Protein AF-A0A354CYP7-F1 (afdb_monomer_lite)

Structure (mmCIF, N/CA/C/O backbone):
data_AF-A0A354CYP7-F1
#
_entry.id   AF-A0A354CYP7-F1
#
loop_
_atom_site.group_PDB
_atom_site.id
_atom_site.type_symbol
_atom_site.label_atom_id
_atom_site.label_alt_id
_atom_site.label_comp_id
_atom_site.label_asym_id
_atom_site.label_entity_id
_atom_site.label_seq_id
_atom_site.pdbx_PDB_ins_code
_atom_site.Cartn_x
_atom_site.Cartn_y
_atom_site.Cartn_z
_atom_site.occupancy
_atom_site.B_iso_or_equiv
_atom_site.auth_seq_id
_atom_site.auth_comp_id
_atom_site.auth_asym_id
_atom_site.auth_atom_id
_atom_site.pdbx_PDB_model_num
ATOM 1 N N . MET A 1 1 ? 16.584 17.741 -37.835 1.00 35.69 1 MET A N 1
ATOM 2 C CA . MET A 1 1 ? 17.348 17.417 -36.612 1.00 35.69 1 MET A CA 1
ATOM 3 C C . MET A 1 1 ? 16.599 16.294 -35.905 1.00 35.69 1 MET A C 1
ATOM 5 O O . MET A 1 1 ? 15.727 16.555 -35.090 1.00 35.69 1 MET A O 1
ATOM 9 N N . ALA A 1 2 ? 16.817 15.049 -36.333 1.00 36.72 2 ALA A N 1
ATOM 10 C CA . ALA A 1 2 ? 16.227 13.891 -35.672 1.00 36.72 2 ALA A CA 1
ATOM 11 C C . ALA A 1 2 ? 17.097 13.599 -34.448 1.00 36.72 2 ALA A C 1
ATOM 13 O O . ALA A 1 2 ? 18.262 13.233 -34.598 1.00 36.72 2 ALA A O 1
ATOM 14 N N . ALA A 1 3 ? 16.580 13.870 -33.251 1.00 41.81 3 ALA A N 1
ATOM 15 C CA . ALA A 1 3 ? 17.242 13.477 -32.018 1.00 41.81 3 ALA A CA 1
ATOM 16 C C . ALA A 1 3 ? 17.305 11.945 -32.008 1.00 41.81 3 ALA A C 1
ATOM 18 O O . ALA A 1 3 ? 16.285 11.281 -31.843 1.00 41.81 3 ALA A O 1
ATOM 19 N N . GLY A 1 4 ? 18.492 11.396 -32.274 1.00 39.88 4 GLY A N 1
ATOM 20 C CA . GLY A 1 4 ? 18.747 9.966 -32.202 1.00 39.88 4 GLY A CA 1
ATOM 21 C C . GLY A 1 4 ? 18.491 9.497 -30.779 1.00 39.88 4 GLY A C 1
ATOM 22 O O . GLY A 1 4 ? 19.279 9.773 -29.875 1.00 39.88 4 GLY A O 1
ATOM 23 N N . MET A 1 5 ? 17.365 8.824 -30.572 1.00 45.56 5 MET A N 1
ATOM 24 C CA . MET A 1 5 ? 17.072 8.150 -29.320 1.00 45.56 5 MET A CA 1
ATOM 25 C C . MET A 1 5 ? 17.937 6.889 -29.309 1.00 45.56 5 MET A C 1
ATOM 27 O O . MET A 1 5 ? 17.576 5.868 -29.884 1.00 45.56 5 MET A O 1
ATOM 31 N N . GLY A 1 6 ? 19.151 7.005 -28.761 1.00 55.03 6 GLY A N 1
ATOM 32 C CA . GLY A 1 6 ? 20.046 5.863 -28.584 1.00 55.03 6 GLY A CA 1
ATOM 33 C C . GLY A 1 6 ? 19.340 4.744 -27.808 1.00 55.03 6 GLY A C 1
ATOM 34 O O . GLY A 1 6 ? 18.436 5.036 -27.019 1.00 55.03 6 GLY A O 1
ATOM 35 N N . PRO A 1 7 ? 19.719 3.471 -28.020 1.00 60.44 7 PRO A N 1
ATOM 36 C CA . PRO A 1 7 ? 19.007 2.339 -27.441 1.00 60.44 7 PRO A CA 1
ATOM 37 C C . PRO A 1 7 ? 18.921 2.510 -25.924 1.00 60.44 7 PRO A C 1
ATOM 39 O O . PRO A 1 7 ? 19.933 2.743 -25.259 1.00 60.44 7 PRO A O 1
ATOM 42 N N . LEU A 1 8 ? 17.706 2.420 -25.381 1.00 59.25 8 LEU A N 1
ATOM 43 C CA . LEU A 1 8 ? 17.437 2.453 -23.945 1.00 59.25 8 LEU A CA 1
ATOM 44 C C . LEU A 1 8 ? 18.180 1.283 -23.287 1.00 59.25 8 LEU A C 1
ATOM 46 O O . LEU A 1 8 ? 17.701 0.153 -23.240 1.00 59.25 8 LEU A O 1
ATOM 50 N N . THR A 1 9 ? 19.410 1.532 -22.839 1.00 71.88 9 THR A N 1
ATOM 51 C CA . THR A 1 9 ? 20.241 0.476 -22.256 1.00 71.88 9 THR A CA 1
ATOM 52 C C . THR A 1 9 ? 19.751 0.129 -20.852 1.00 71.88 9 THR A C 1
ATOM 54 O O . THR A 1 9 ? 19.192 0.971 -20.147 1.00 71.88 9 THR A O 1
ATOM 57 N N . LEU A 1 10 ? 20.028 -1.097 -20.399 1.00 66.38 10 LEU A N 1
ATOM 58 C CA . LEU A 1 10 ? 19.715 -1.576 -19.044 1.00 66.38 10 LEU A CA 1
ATOM 59 C C . LEU A 1 10 ? 20.141 -0.584 -17.942 1.00 66.38 10 LEU A C 1
ATOM 61 O O . LEU A 1 10 ? 19.445 -0.420 -16.945 1.00 66.38 10 LEU A O 1
ATOM 65 N N . LYS A 1 11 ? 21.254 0.133 -18.150 1.00 72.75 11 LYS A N 1
ATOM 66 C CA . LYS A 1 11 ? 21.746 1.171 -17.233 1.00 72.75 11 LYS A CA 1
ATOM 67 C C . LYS A 1 11 ? 20.771 2.345 -17.081 1.00 72.75 11 LYS A C 1
ATOM 69 O O . LYS A 1 11 ? 20.622 2.838 -15.970 1.00 72.75 11 LYS A O 1
ATOM 74 N N . HIS A 1 12 ? 20.099 2.769 -18.153 1.00 71.81 12 HIS A N 1
ATOM 75 C CA . HIS A 1 12 ? 19.110 3.852 -18.109 1.00 71.81 12 HIS A CA 1
ATOM 76 C C . HIS A 1 12 ? 17.837 3.421 -17.375 1.00 71.81 12 HIS A C 1
ATOM 78 O O . HIS A 1 12 ? 17.330 4.169 -16.544 1.00 71.81 12 HIS A O 1
ATOM 84 N N . LEU A 1 13 ? 17.363 2.192 -17.613 1.00 70.69 13 LEU A N 1
ATOM 85 C CA . LEU A 1 13 ? 16.221 1.618 -16.890 1.00 70.69 13 LEU A CA 1
ATOM 86 C C . LEU A 1 13 ? 16.500 1.503 -15.387 1.00 70.69 13 LEU A C 1
ATOM 88 O O . LEU A 1 13 ? 15.683 1.935 -14.578 1.00 70.69 13 LEU A O 1
ATOM 92 N N . LEU A 1 14 ? 17.674 0.988 -15.011 1.00 76.56 14 LEU A N 1
ATOM 93 C CA . LEU A 1 14 ? 18.093 0.910 -13.609 1.00 76.56 14 LEU A CA 1
ATOM 94 C C . LEU A 1 14 ? 18.191 2.293 -12.959 1.00 76.56 14 LEU A C 1
ATOM 96 O O . LEU A 1 14 ? 17.792 2.448 -11.808 1.00 76.56 14 LEU A O 1
ATOM 100 N N . TRP A 1 15 ? 18.665 3.303 -13.694 1.00 77.56 15 TRP A N 1
ATOM 101 C CA . TRP A 1 15 ? 18.706 4.684 -13.212 1.00 77.56 15 TRP A CA 1
ATOM 102 C C . TRP A 1 15 ? 17.310 5.259 -12.965 1.00 77.56 15 TRP A C 1
ATOM 104 O O . TRP A 1 15 ? 17.066 5.830 -11.905 1.00 77.56 15 TRP A O 1
ATOM 114 N N . ILE A 1 16 ? 16.381 5.075 -13.907 1.00 76.56 16 ILE A N 1
ATOM 115 C CA . ILE A 1 16 ? 14.997 5.554 -13.779 1.00 76.56 16 ILE A CA 1
ATOM 116 C C . ILE A 1 16 ? 14.302 4.876 -12.593 1.00 76.56 16 ILE A C 1
ATOM 118 O O . ILE A 1 16 ? 13.677 5.554 -11.778 1.00 76.56 16 ILE A O 1
ATOM 122 N N . VAL A 1 17 ? 14.449 3.554 -12.456 1.00 78.19 17 VAL A N 1
ATOM 123 C CA . VAL A 1 17 ? 13.892 2.804 -11.321 1.00 78.19 17 VAL A CA 1
ATOM 124 C C . VAL A 1 17 ? 14.534 3.260 -10.012 1.00 78.19 17 VAL A C 1
ATOM 126 O O . VAL A 1 17 ? 13.816 3.560 -9.063 1.00 78.19 17 VAL A O 1
ATOM 129 N N . GLY A 1 18 ? 15.862 3.378 -9.961 1.00 79.19 18 GLY A N 1
ATOM 130 C CA . GLY A 1 18 ? 16.590 3.815 -8.769 1.00 79.19 18 GLY A CA 1
ATOM 131 C C . GLY A 1 18 ? 16.167 5.206 -8.293 1.00 79.19 18 GLY A C 1
ATOM 132 O O . GLY A 1 18 ? 15.850 5.385 -7.118 1.00 79.19 18 GLY A O 1
ATOM 133 N N . VAL A 1 19 ? 16.074 6.177 -9.206 1.00 81.06 19 VAL A N 1
ATOM 134 C CA . VAL A 1 19 ? 15.582 7.530 -8.893 1.00 81.06 19 VAL A CA 1
ATOM 135 C C . VAL A 1 19 ? 14.123 7.493 -8.457 1.00 81.06 19 VAL A C 1
ATOM 137 O O . VAL A 1 19 ? 13.775 8.121 -7.460 1.00 81.06 19 VAL A O 1
ATOM 140 N N . GLY A 1 20 ? 13.274 6.724 -9.143 1.00 75.12 20 GLY A N 1
ATOM 141 C CA . GLY A 1 20 ? 11.869 6.568 -8.774 1.00 75.12 20 GLY A CA 1
ATOM 142 C C . GLY A 1 20 ? 11.691 6.035 -7.350 1.00 75.12 20 GLY A C 1
ATOM 143 O O . GLY A 1 20 ? 10.882 6.568 -6.592 1.00 75.12 20 GLY A O 1
ATOM 144 N N . VAL A 1 21 ? 12.488 5.037 -6.956 1.00 77.31 21 VAL A N 1
ATOM 145 C CA . VAL A 1 21 ? 12.490 4.473 -5.597 1.00 77.31 21 VAL A CA 1
ATOM 146 C C . VAL A 1 21 ? 12.942 5.511 -4.567 1.00 77.31 21 VAL A C 1
ATOM 148 O O . VAL A 1 21 ? 12.286 5.661 -3.535 1.00 77.31 21 VAL A O 1
ATOM 151 N N . LEU A 1 22 ? 14.017 6.255 -4.846 1.00 78.81 22 LEU A N 1
ATOM 152 C CA . LEU A 1 22 ? 14.548 7.280 -3.939 1.00 78.81 22 LEU A CA 1
ATOM 153 C C . LEU A 1 22 ? 13.575 8.447 -3.739 1.00 78.81 22 LEU A C 1
ATOM 155 O O . LEU A 1 22 ? 13.339 8.854 -2.605 1.00 78.81 22 LEU A O 1
ATOM 159 N N . VAL A 1 23 ? 12.956 8.943 -4.813 1.00 78.62 23 VAL A N 1
ATOM 160 C CA . VAL A 1 23 ? 11.929 9.997 -4.735 1.00 78.62 23 VAL A CA 1
ATOM 161 C C . VAL A 1 23 ? 10.729 9.515 -3.919 1.00 78.62 23 VAL A C 1
ATOM 163 O O . VAL A 1 23 ? 10.201 10.258 -3.093 1.00 78.62 23 VAL A O 1
ATOM 166 N N . ARG A 1 24 ? 10.320 8.253 -4.094 1.00 73.31 24 ARG A N 1
ATOM 167 C CA . ARG A 1 24 ? 9.219 7.657 -3.326 1.00 73.31 24 ARG A CA 1
ATOM 168 C C . ARG A 1 24 ? 9.563 7.525 -1.839 1.00 73.31 24 ARG A C 1
ATOM 170 O O . ARG A 1 24 ? 8.705 7.803 -1.010 1.00 73.31 24 ARG A O 1
ATOM 177 N N . LEU A 1 25 ? 10.794 7.126 -1.503 1.00 71.69 25 LEU A N 1
ATOM 178 C CA . LEU A 1 25 ? 11.280 7.069 -0.116 1.00 71.69 25 LEU A CA 1
ATOM 179 C C . LEU A 1 25 ? 11.307 8.459 0.526 1.00 71.69 25 LEU A C 1
ATOM 181 O O . LEU A 1 25 ? 10.821 8.623 1.641 1.00 71.69 25 LEU A O 1
ATOM 185 N N . ALA A 1 26 ? 11.814 9.463 -0.192 1.00 73.06 26 ALA A N 1
ATOM 186 C CA . ALA A 1 26 ? 11.831 10.843 0.280 1.00 73.06 26 ALA A CA 1
ATOM 187 C C . ALA A 1 26 ? 10.410 11.379 0.523 1.00 73.06 26 ALA A C 1
ATOM 189 O O . ALA A 1 26 ? 10.165 12.021 1.536 1.00 73.06 26 ALA A O 1
ATOM 190 N N . ALA A 1 27 ? 9.449 11.052 -0.346 1.00 70.06 27 ALA A N 1
ATOM 191 C CA . ALA A 1 27 ? 8.052 11.447 -0.168 1.00 70.06 27 ALA A CA 1
ATOM 192 C C . ALA A 1 27 ? 7.394 10.808 1.069 1.00 70.06 27 ALA A C 1
ATOM 194 O O . ALA A 1 27 ? 6.580 11.457 1.718 1.00 70.06 27 ALA A O 1
ATOM 195 N N . VAL A 1 28 ? 7.754 9.564 1.411 1.00 66.81 28 VAL A N 1
ATOM 196 C CA . VAL A 1 28 ? 7.306 8.914 2.657 1.00 66.81 28 VAL A CA 1
ATOM 197 C C . VAL A 1 28 ? 7.958 9.561 3.880 1.00 66.81 28 VAL A C 1
ATOM 199 O O . VAL A 1 28 ? 7.291 9.763 4.883 1.00 66.81 28 VAL A O 1
ATOM 202 N N . ALA A 1 29 ? 9.244 9.911 3.810 1.00 68.06 29 ALA A N 1
ATOM 203 C CA . ALA A 1 29 ? 9.954 10.538 4.926 1.00 68.06 29 ALA A CA 1
ATOM 204 C C . ALA A 1 29 ? 9.521 11.994 5.179 1.00 68.06 29 ALA A C 1
ATOM 206 O O . ALA A 1 29 ? 9.503 12.443 6.320 1.00 68.06 29 ALA A O 1
ATOM 207 N N . CYS A 1 30 ? 9.170 12.731 4.122 1.00 67.75 30 CYS A N 1
ATOM 208 C CA . CYS A 1 30 ? 8.660 14.103 4.198 1.00 67.75 30 CYS A CA 1
ATOM 209 C C . CYS A 1 30 ? 7.139 14.172 4.390 1.00 67.75 30 CYS A C 1
ATOM 211 O O . CYS A 1 30 ? 6.573 15.268 4.411 1.00 67.75 30 CYS A O 1
ATOM 213 N N . ALA A 1 31 ? 6.475 13.020 4.484 1.00 62.41 31 ALA A N 1
ATOM 214 C CA . ALA A 1 31 ? 5.068 12.938 4.806 1.00 62.41 31 ALA A CA 1
ATOM 215 C C . ALA A 1 31 ? 4.786 13.682 6.116 1.00 62.41 31 ALA A C 1
ATOM 217 O O . ALA A 1 31 ? 5.458 13.402 7.111 1.00 62.41 31 ALA A O 1
ATOM 218 N N . PRO A 1 32 ? 3.811 14.608 6.158 1.00 57.81 32 PRO A N 1
ATOM 219 C CA . PRO A 1 32 ? 3.412 15.208 7.423 1.00 57.81 32 PRO A CA 1
ATOM 220 C C . PRO A 1 32 ? 2.999 14.106 8.403 1.00 57.81 32 PRO A C 1
ATOM 222 O O . PRO A 1 32 ? 2.363 13.125 8.001 1.00 57.81 32 PRO A O 1
ATOM 225 N N . GLU A 1 33 ? 3.369 14.274 9.677 1.00 54.84 33 GLU A N 1
ATOM 226 C CA . GLU A 1 33 ? 3.012 13.319 10.721 1.00 54.84 33 GLU A CA 1
ATOM 227 C C . GLU A 1 33 ? 1.501 13.040 10.687 1.00 54.84 33 GLU A C 1
ATOM 229 O O . GLU A 1 33 ? 0.694 13.967 10.533 1.00 54.84 33 GLU A O 1
ATOM 234 N N . PRO A 1 34 ? 1.086 11.776 10.866 1.00 52.81 34 PRO A N 1
ATOM 235 C CA . PRO A 1 34 ? -0.315 11.379 10.759 1.00 52.81 34 PRO A CA 1
ATOM 236 C C . PRO A 1 34 ? -1.245 12.007 11.814 1.00 52.81 34 PRO A C 1
ATOM 238 O O . PRO A 1 34 ? -2.451 11.769 11.789 1.00 52.81 34 PRO A O 1
ATOM 241 N N . GLY A 1 35 ? -0.717 12.836 12.719 1.00 46.31 35 GLY A N 1
ATOM 242 C CA . GLY A 1 35 ? -1.448 13.480 13.809 1.00 46.31 35 GLY A CA 1
ATOM 243 C C . GLY A 1 35 ? -2.296 14.703 13.440 1.00 46.31 35 GLY A C 1
ATOM 244 O O . GLY A 1 35 ? -2.941 15.255 14.325 1.00 46.31 35 GLY A O 1
ATOM 245 N N . GLY A 1 36 ? -2.314 15.159 12.184 1.00 44.62 36 GLY A N 1
ATOM 246 C CA . GLY A 1 36 ? -2.927 16.454 11.852 1.00 44.62 36 GLY A CA 1
ATOM 247 C C . GLY A 1 36 ? -4.318 16.412 11.224 1.00 44.62 36 GLY A C 1
ATOM 248 O O . GLY A 1 36 ? -5.206 17.162 11.620 1.00 44.62 36 GLY A O 1
ATOM 249 N N . LEU A 1 37 ? -4.520 15.609 10.179 1.00 44.38 37 LE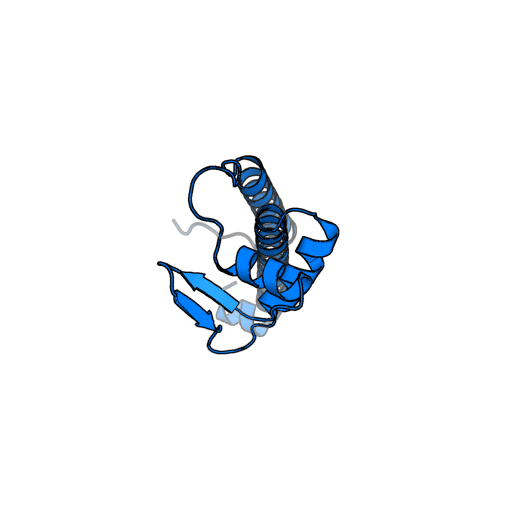U A N 1
ATOM 250 C CA . LEU A 1 37 ? -5.659 15.801 9.278 1.00 44.38 37 LEU A CA 1
ATOM 251 C C . LEU A 1 37 ? -6.109 14.459 8.692 1.00 44.38 37 LEU A C 1
ATOM 253 O O . LEU A 1 37 ? -5.455 13.916 7.811 1.00 44.38 37 LEU A O 1
ATOM 257 N N . ARG A 1 38 ? -7.264 13.972 9.173 1.00 52.50 38 ARG A N 1
ATOM 258 C CA . ARG A 1 38 ? -7.950 12.719 8.793 1.00 52.50 38 ARG A CA 1
ATOM 259 C C . ARG A 1 38 ? -7.151 11.443 9.082 1.00 52.50 38 ARG A C 1
ATOM 261 O O . ARG A 1 38 ? -6.283 11.048 8.311 1.00 52.50 38 ARG A O 1
ATOM 268 N N . ARG A 1 39 ? -7.573 10.704 10.118 1.00 63.25 39 ARG A N 1
ATOM 269 C CA . ARG A 1 39 ? -7.380 9.245 10.148 1.00 63.25 39 ARG A CA 1
ATOM 270 C C . ARG A 1 39 ? -7.852 8.698 8.798 1.00 63.25 39 ARG A C 1
ATOM 272 O O . ARG A 1 39 ? -9.012 8.886 8.431 1.00 63.25 39 ARG A O 1
ATOM 279 N N . LEU A 1 40 ? -6.931 8.115 8.037 1.00 72.31 40 LEU A N 1
ATOM 280 C CA . LEU A 1 40 ? -7.222 7.550 6.727 1.00 72.31 40 LEU A CA 1
ATOM 281 C C . LEU A 1 40 ? -8.246 6.430 6.925 1.00 72.31 40 LEU A C 1
ATOM 283 O O . LEU A 1 40 ? -8.018 5.519 7.714 1.00 72.31 40 LEU A O 1
ATOM 287 N N . GLU A 1 41 ? -9.371 6.483 6.220 1.00 77.88 41 GLU A N 1
ATOM 288 C CA . GLU A 1 41 ? -10.418 5.457 6.310 1.00 77.88 41 GLU A CA 1
ATOM 289 C C . GLU A 1 41 ? -9.845 4.020 6.229 1.00 77.88 41 GLU A C 1
ATOM 291 O O . GLU A 1 41 ? -10.151 3.217 7.114 1.00 77.88 41 GLU A O 1
ATOM 296 N N . PRO A 1 42 ? -8.911 3.694 5.305 1.00 80.44 42 PRO A N 1
ATOM 297 C CA . PRO A 1 42 ? -8.280 2.375 5.271 1.00 80.44 42 PRO A CA 1
ATOM 298 C C . PRO A 1 42 ? -7.544 1.987 6.559 1.00 80.44 42 PRO A C 1
ATOM 300 O O . PRO A 1 42 ? -7.591 0.823 6.955 1.00 80.44 42 PRO A O 1
ATOM 303 N N . SER A 1 43 ? -6.870 2.932 7.228 1.00 80.94 43 SER A N 1
ATOM 304 C CA . SER A 1 43 ? -6.126 2.636 8.457 1.00 80.94 43 SER A CA 1
ATOM 305 C C . SER A 1 43 ? -7.070 2.352 9.624 1.00 80.94 43 SER A C 1
ATOM 307 O O . SER A 1 43 ? -6.818 1.433 10.399 1.00 80.94 43 SER A O 1
ATOM 309 N N . VAL A 1 44 ? -8.203 3.059 9.699 1.00 84.75 44 VAL A N 1
ATOM 310 C CA . VAL A 1 44 ? -9.254 2.809 10.699 1.00 84.75 44 VAL A CA 1
ATOM 311 C C . VAL A 1 44 ? -9.883 1.435 10.502 1.00 84.75 44 VAL A C 1
ATOM 313 O O . VAL A 1 44 ? -10.037 0.685 11.465 1.00 84.75 44 VAL A O 1
ATOM 316 N N . ILE A 1 45 ? -10.202 1.070 9.258 1.00 86.38 45 ILE A N 1
ATOM 317 C CA . ILE A 1 45 ? -10.756 -0.253 8.949 1.00 86.38 45 ILE A CA 1
ATOM 318 C C . ILE A 1 45 ? -9.742 -1.351 9.311 1.00 86.38 45 ILE A C 1
ATOM 320 O O . ILE A 1 45 ? -10.116 -2.370 9.888 1.00 86.38 45 ILE A O 1
ATOM 324 N N . ALA A 1 46 ? -8.453 -1.145 9.027 1.00 86.44 46 ALA A N 1
ATOM 325 C CA . ALA A 1 46 ? -7.393 -2.091 9.373 1.00 86.44 46 ALA A CA 1
ATOM 326 C C . ALA A 1 46 ? -7.225 -2.275 10.895 1.00 86.44 46 ALA A C 1
ATOM 328 O O . ALA A 1 46 ? -7.079 -3.401 11.374 1.00 86.44 46 ALA A O 1
ATOM 329 N N . GLU A 1 47 ? -7.290 -1.189 11.667 1.00 86.94 47 GLU A N 1
ATOM 330 C CA . GLU A 1 47 ? -7.302 -1.235 13.134 1.00 86.94 47 GLU A CA 1
ATOM 331 C C . GLU A 1 47 ? -8.546 -1.960 13.668 1.00 86.94 47 GLU A C 1
ATOM 333 O O . GLU A 1 47 ? -8.438 -2.816 14.546 1.00 86.94 47 GLU A O 1
ATOM 338 N N . ASN A 1 48 ? -9.722 -1.676 13.104 1.00 88.62 48 ASN A N 1
ATOM 339 C CA . ASN A 1 48 ? -10.978 -2.334 13.464 1.00 88.62 48 ASN A CA 1
ATOM 340 C C . ASN A 1 48 ? -10.955 -3.835 13.161 1.00 88.62 48 ASN A C 1
ATOM 342 O O . ASN A 1 48 ? -11.434 -4.634 13.969 1.00 88.62 48 ASN A O 1
ATOM 346 N N . LEU A 1 49 ? -10.346 -4.233 12.044 1.00 88.81 49 LEU A N 1
ATOM 347 C CA . LEU A 1 49 ? -10.155 -5.634 11.691 1.00 88.81 49 LEU A CA 1
ATOM 348 C C . LEU A 1 49 ? -9.239 -6.342 12.700 1.00 88.81 49 LEU A C 1
ATOM 350 O O . LEU A 1 49 ? -9.589 -7.414 13.192 1.00 88.81 49 LEU A O 1
ATOM 354 N N . ASN A 1 50 ? -8.120 -5.716 13.079 1.00 88.81 50 ASN A N 1
ATOM 355 C CA . ASN A 1 50 ? -7.220 -6.236 14.116 1.00 88.81 50 ASN A CA 1
ATOM 356 C C . ASN A 1 50 ? -7.882 -6.314 15.502 1.00 88.81 50 ASN A C 1
ATOM 358 O O . ASN A 1 50 ? -7.569 -7.217 16.276 1.00 88.81 50 ASN A O 1
ATOM 362 N N . ALA A 1 51 ? -8.810 -5.403 15.801 1.00 88.81 51 ALA A N 1
ATOM 363 C CA . ALA A 1 51 ? -9.602 -5.391 17.029 1.00 88.81 51 ALA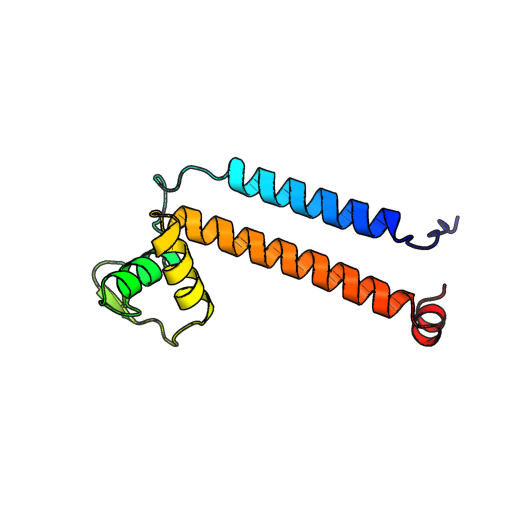 A CA 1
ATOM 364 C C . ALA A 1 51 ? -10.797 -6.369 17.014 1.00 88.81 51 ALA A C 1
ATOM 366 O O . ALA A 1 51 ? -11.564 -6.406 17.973 1.00 88.81 51 ALA A O 1
ATOM 367 N N . GLY A 1 52 ? -10.996 -7.136 15.935 1.00 88.00 52 GLY A N 1
ATOM 368 C CA . GLY A 1 52 ? -12.107 -8.086 15.806 1.00 88.00 52 GLY A CA 1
ATOM 369 C C . GLY A 1 52 ? -13.468 -7.451 15.494 1.00 88.00 52 GLY A C 1
ATOM 370 O O . GLY A 1 52 ? -14.473 -8.156 15.475 1.00 88.00 52 GLY A O 1
ATOM 371 N N . ARG A 1 53 ? -13.522 -6.142 15.210 1.00 86.19 53 ARG A N 1
ATOM 372 C CA . ARG A 1 53 ? -14.752 -5.425 14.814 1.00 86.19 53 ARG A CA 1
ATOM 373 C C . ARG A 1 53 ? -15.119 -5.630 13.338 1.00 86.19 53 ARG A C 1
ATOM 375 O O . ARG A 1 53 ? -16.255 -5.378 12.945 1.00 86.19 53 ARG A O 1
ATOM 382 N N . GLY A 1 54 ? -14.178 -6.118 12.528 1.00 86.38 54 GLY A N 1
ATOM 383 C CA . GLY A 1 54 ? -14.374 -6.396 11.102 1.00 86.38 54 GLY A CA 1
ATOM 384 C C . GLY A 1 54 ? -14.194 -5.165 10.206 1.00 86.38 54 GLY A C 1
ATOM 385 O O . GLY A 1 54 ? -13.549 -4.193 10.592 1.00 86.38 54 GLY A O 1
ATOM 386 N N . PHE A 1 55 ? -14.751 -5.215 8.990 1.00 86.12 55 PHE A N 1
ATOM 387 C CA . PHE A 1 55 ? -14.611 -4.178 7.955 1.00 86.12 55 PHE A CA 1
ATOM 388 C C . PHE A 1 55 ? -15.575 -2.999 8.157 1.00 86.12 55 PHE A C 1
ATOM 390 O O . PHE A 1 55 ? -16.420 -2.708 7.306 1.00 86.12 55 PHE A O 1
ATOM 397 N N . VAL A 1 56 ? -15.472 -2.356 9.315 1.00 86.81 56 VAL A N 1
ATOM 398 C CA . VAL A 1 56 ? -16.317 -1.227 9.717 1.00 86.81 56 VAL A CA 1
ATOM 399 C C . VAL A 1 56 ? -15.484 0.023 9.933 1.00 86.81 56 VAL A C 1
ATOM 401 O O . VAL A 1 56 ? -14.305 -0.067 10.278 1.00 86.81 56 VAL A O 1
ATOM 404 N N . TYR A 1 57 ? -16.093 1.185 9.750 1.00 82.69 57 TYR A N 1
ATOM 405 C CA . TYR A 1 57 ? -15.529 2.473 10.132 1.00 82.69 57 TYR A CA 1
ATOM 406 C C . TYR A 1 57 ? -16.652 3.452 10.463 1.00 82.69 57 TYR A C 1
ATOM 408 O O . TYR A 1 57 ? -17.746 3.360 9.914 1.00 82.69 57 TYR A O 1
ATOM 416 N N . GLU A 1 58 ? -16.374 4.395 11.356 1.00 80.88 58 GLU A N 1
ATOM 417 C CA . GLU A 1 58 ? -17.325 5.444 11.709 1.00 80.88 58 GLU A CA 1
ATOM 418 C C . GLU A 1 58 ? -17.025 6.694 10.880 1.00 80.88 58 GLU A C 1
ATOM 420 O O . GLU A 1 58 ? -15.886 7.170 10.832 1.00 80.88 58 GLU A O 1
ATOM 425 N N . GLN A 1 59 ? -18.048 7.245 10.232 1.00 74.31 59 GLN A N 1
ATOM 426 C CA . GLN A 1 59 ? -17.942 8.510 9.516 1.00 74.31 59 GLN A CA 1
ATOM 427 C C . GLN A 1 59 ? -19.149 9.382 9.860 1.00 74.31 59 GLN A C 1
ATOM 429 O O . GLN A 1 59 ? -20.292 8.967 9.704 1.00 74.31 59 GLN A O 1
ATOM 434 N N . TYR A 1 60 ? -18.909 10.606 10.339 1.00 75.44 60 TYR A N 1
ATOM 435 C CA . TYR A 1 60 ? -19.975 11.551 10.710 1.00 75.44 60 TYR A CA 1
ATOM 436 C C . TYR A 1 60 ? -21.009 10.998 11.720 1.00 75.44 60 TYR A C 1
ATOM 438 O O . TYR A 1 60 ? -22.181 11.360 11.652 1.00 75.44 60 TYR A O 1
ATOM 446 N N . GLY A 1 61 ? -20.590 10.136 12.655 1.00 76.69 61 GLY A N 1
ATOM 447 C CA . GLY A 1 61 ? -21.471 9.572 13.687 1.00 76.69 61 GLY A CA 1
ATOM 448 C C . GLY A 1 61 ? -22.325 8.383 13.235 1.00 76.69 61 GLY A C 1
ATOM 449 O O . GLY A 1 61 ? -23.229 7.978 13.961 1.00 76.69 61 GLY A O 1
ATOM 450 N N . ALA A 1 62 ? -22.072 7.839 12.041 1.00 78.44 62 ALA A N 1
ATOM 451 C CA . ALA A 1 62 ? -22.711 6.623 11.551 1.00 78.44 62 ALA A CA 1
ATOM 452 C C . ALA A 1 62 ? -21.665 5.543 11.246 1.00 78.44 62 ALA A C 1
ATOM 454 O O . ALA A 1 62 ? -20.603 5.833 10.687 1.00 78.44 62 ALA A O 1
ATOM 455 N N . ASP A 1 63 ? -21.995 4.297 11.589 1.00 81.50 63 ASP A N 1
ATOM 456 C CA . ASP A 1 63 ? -21.188 3.124 11.262 1.00 81.50 63 ASP A CA 1
ATOM 457 C C . ASP A 1 63 ? -21.414 2.708 9.806 1.00 81.50 63 ASP A C 1
ATOM 459 O O . ASP A 1 63 ? -22.520 2.341 9.399 1.00 81.50 63 ASP A O 1
ATOM 463 N N . TYR A 1 64 ? -20.339 2.715 9.026 1.00 79.94 64 TYR A N 1
ATOM 464 C CA . TYR A 1 64 ? -20.310 2.233 7.654 1.00 79.94 64 TYR A CA 1
ATOM 465 C C . TYR A 1 64 ? -19.584 0.892 7.582 1.00 79.94 64 TYR A C 1
ATOM 467 O O . TYR A 1 64 ? -18.550 0.671 8.216 1.00 79.94 64 TYR A O 1
ATOM 475 N N . ARG A 1 65 ? -20.119 -0.017 6.762 1.00 78.31 65 ARG A N 1
ATOM 476 C CA . ARG A 1 65 ? -19.411 -1.221 6.316 1.00 78.31 65 ARG A CA 1
ATOM 477 C C . ARG A 1 65 ? -18.802 -0.972 4.950 1.00 78.31 65 ARG A C 1
ATOM 479 O O . ARG A 1 65 ? -19.472 -0.447 4.062 1.00 78.31 65 ARG A O 1
ATOM 486 N N . ALA A 1 66 ? -17.564 -1.416 4.759 1.00 71.75 66 ALA A N 1
ATOM 487 C CA . ALA A 1 66 ? -16.971 -1.435 3.430 1.00 71.75 66 ALA A CA 1
ATOM 488 C C . ALA A 1 66 ? -17.823 -2.317 2.496 1.00 71.75 66 ALA A C 1
ATOM 490 O O . ALA A 1 66 ? -18.156 -3.449 2.842 1.00 71.75 66 ALA A O 1
ATOM 491 N N . TRP A 1 67 ? -18.172 -1.801 1.311 1.00 61.72 67 TRP A N 1
ATOM 492 C CA . TRP A 1 67 ? -19.071 -2.464 0.346 1.00 61.72 67 TRP A CA 1
ATOM 493 C C . TRP A 1 67 ? -18.570 -3.858 -0.082 1.00 61.72 67 TRP A C 1
ATOM 495 O O . TRP A 1 67 ? -19.364 -4.735 -0.415 1.00 61.72 67 TRP A O 1
ATOM 505 N N . LYS A 1 68 ? -17.250 -4.079 -0.084 1.00 60.06 68 LYS A N 1
ATOM 506 C CA . LYS A 1 68 ? -16.610 -5.360 -0.412 1.00 60.06 68 LYS A CA 1
ATOM 507 C C . LYS A 1 68 ? -15.287 -5.471 0.330 1.00 60.06 68 LYS A C 1
ATOM 509 O O . LYS A 1 68 ? -14.552 -4.487 0.343 1.00 60.06 68 LYS A O 1
ATOM 514 N N . GLU A 1 69 ? -14.965 -6.634 0.895 1.00 68.88 69 GLU A N 1
ATOM 515 C CA . GLU A 1 69 ? -13.726 -6.865 1.645 1.00 68.88 69 GLU A CA 1
ATOM 516 C C . GLU A 1 69 ? -12.505 -6.730 0.721 1.00 68.88 69 GLU A C 1
ATOM 518 O O . GLU A 1 69 ? -12.253 -7.603 -0.120 1.00 68.88 69 GLU A O 1
ATOM 523 N N . PRO A 1 70 ? -11.718 -5.645 0.823 1.00 75.00 70 PRO A N 1
ATOM 524 C CA . PRO A 1 70 ? -10.615 -5.438 -0.094 1.00 75.00 70 PRO A CA 1
ATOM 525 C C . PRO A 1 70 ? -9.389 -6.216 0.389 1.00 75.00 70 PRO A C 1
ATOM 527 O O . PRO A 1 70 ? -8.963 -6.059 1.533 1.00 75.00 70 PRO A O 1
ATOM 530 N N . LEU A 1 71 ? -8.741 -6.975 -0.502 1.00 83.88 71 LEU A N 1
ATOM 531 C CA . LEU A 1 71 ? -7.467 -7.655 -0.208 1.00 83.88 71 LEU A CA 1
ATOM 532 C C . LEU A 1 71 ? -6.418 -6.693 0.383 1.00 83.88 71 LEU A C 1
ATOM 534 O O . LEU A 1 71 ? -5.676 -7.056 1.295 1.00 83.88 71 LEU A O 1
ATOM 538 N N . HIS A 1 72 ? -6.387 -5.445 -0.098 1.00 81.50 72 HIS A N 1
ATOM 539 C CA . HIS A 1 72 ? -5.454 -4.434 0.396 1.00 81.50 72 HIS A CA 1
ATOM 540 C C . HIS A 1 72 ? -5.684 -4.067 1.873 1.00 81.50 72 HIS A C 1
ATOM 542 O O . HIS A 1 72 ? -4.720 -3.723 2.544 1.00 81.50 72 HIS A O 1
ATOM 548 N N . ILE A 1 73 ? -6.912 -4.180 2.400 1.00 86.38 73 ILE A N 1
ATOM 549 C CA . ILE A 1 73 ? -7.214 -3.913 3.817 1.00 86.38 73 ILE A CA 1
ATOM 550 C C . ILE A 1 73 ? -6.706 -5.043 4.708 1.00 86.38 73 ILE A C 1
ATOM 552 O O . ILE A 1 73 ? -6.206 -4.781 5.795 1.00 86.38 73 ILE A O 1
ATOM 556 N N . VAL A 1 74 ? -6.779 -6.295 4.252 1.00 87.69 74 VAL A N 1
ATOM 557 C CA . VAL A 1 74 ? -6.221 -7.439 4.995 1.00 87.69 74 VAL A CA 1
ATOM 558 C C . VAL A 1 74 ? -4.697 -7.336 5.068 1.00 87.69 74 VAL A C 1
ATOM 560 O O . VAL A 1 74 ? -4.100 -7.516 6.133 1.00 87.69 74 VAL A O 1
ATOM 563 N N . LEU A 1 75 ? -4.063 -6.982 3.946 1.00 87.12 75 LEU A N 1
ATOM 564 C CA . LEU A 1 75 ? -2.631 -6.684 3.910 1.00 87.12 75 LEU A CA 1
ATOM 565 C C . LEU A 1 75 ? -2.290 -5.517 4.838 1.00 87.12 75 LEU A C 1
ATOM 567 O O . LEU A 1 75 ? -1.354 -5.620 5.628 1.00 87.12 75 LEU A O 1
ATOM 571 N N . LEU A 1 76 ? -3.086 -4.446 4.800 1.00 87.44 76 LEU A N 1
ATOM 572 C CA . LEU A 1 76 ? -2.907 -3.293 5.671 1.00 87.44 76 LEU A CA 1
ATOM 573 C C . LEU A 1 76 ? -3.037 -3.666 7.145 1.00 87.44 76 LEU A C 1
ATOM 575 O O . LEU A 1 76 ? -2.133 -3.354 7.901 1.00 87.44 76 LEU A O 1
ATOM 579 N N . ALA A 1 77 ? -4.064 -4.411 7.553 1.00 87.50 77 ALA A N 1
ATOM 580 C CA . ALA A 1 77 ? -4.222 -4.884 8.929 1.00 87.50 77 ALA A CA 1
ATOM 581 C C . ALA A 1 77 ? -3.021 -5.715 9.400 1.00 87.50 77 ALA A C 1
ATOM 583 O O . ALA A 1 77 ? -2.538 -5.528 10.519 1.00 87.50 77 ALA A O 1
ATOM 584 N N . THR A 1 78 ? -2.482 -6.568 8.527 1.00 88.38 78 THR A N 1
ATOM 585 C CA . THR A 1 78 ? -1.279 -7.360 8.820 1.00 88.38 78 THR A CA 1
ATOM 586 C C . THR A 1 78 ? -0.070 -6.461 9.081 1.00 88.38 78 THR A C 1
ATOM 588 O O . THR A 1 78 ? 0.623 -6.638 10.082 1.00 88.38 78 THR A O 1
ATOM 591 N N . VAL A 1 79 ? 0.163 -5.468 8.218 1.00 86.88 79 VAL A N 1
ATOM 592 C CA . VAL A 1 79 ? 1.276 -4.518 8.369 1.00 86.88 79 VAL A CA 1
ATOM 593 C C . VAL A 1 79 ? 1.058 -3.609 9.578 1.00 86.88 79 VAL A C 1
ATOM 595 O O . VAL A 1 79 ? 1.989 -3.413 10.347 1.00 86.88 79 VAL A O 1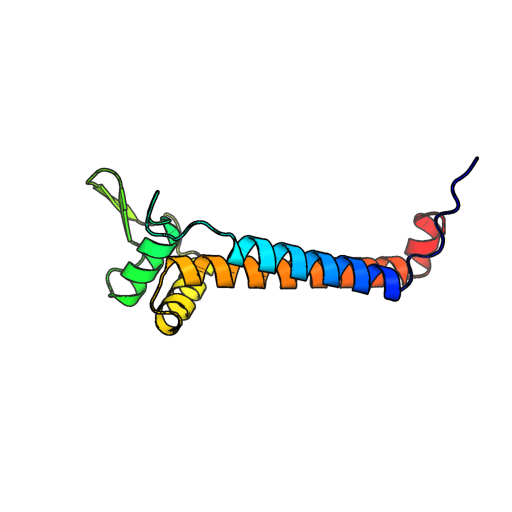
ATOM 598 N N . THR A 1 80 ? -0.163 -3.130 9.822 1.00 86.56 80 THR A N 1
ATOM 599 C CA . THR A 1 80 ? -0.526 -2.330 11.002 1.00 86.56 80 THR A CA 1
ATOM 600 C C . THR A 1 80 ? -0.247 -3.083 12.298 1.00 86.56 80 THR A C 1
ATOM 602 O O . THR A 1 80 ? 0.244 -2.494 13.256 1.00 86.56 80 THR A O 1
ATOM 605 N N . ARG A 1 81 ? -0.491 -4.400 12.335 1.00 85.94 81 ARG A N 1
ATOM 606 C CA . ARG A 1 81 ? -0.194 -5.235 13.508 1.00 85.94 81 ARG A CA 1
ATOM 607 C C . ARG A 1 81 ? 1.305 -5.302 13.822 1.00 85.94 81 ARG A C 1
ATOM 609 O O . ARG A 1 81 ? 1.665 -5.449 14.984 1.00 85.94 81 ARG A O 1
ATOM 616 N N . TRP A 1 82 ? 2.156 -5.194 12.803 1.00 84.44 82 TRP A N 1
ATOM 617 C CA . TRP A 1 82 ? 3.614 -5.148 12.946 1.00 84.44 82 TRP A CA 1
ATOM 618 C C . TRP A 1 82 ? 4.143 -3.736 13.215 1.00 84.44 82 TRP A C 1
ATOM 620 O O . TRP A 1 82 ? 5.036 -3.565 14.037 1.00 84.44 82 TRP A O 1
ATOM 630 N N . ALA A 1 83 ? 3.605 -2.734 12.519 1.00 79.62 83 ALA A N 1
ATOM 631 C CA . ALA A 1 83 ? 4.063 -1.350 12.572 1.00 79.62 83 ALA A CA 1
ATOM 632 C C . ALA A 1 83 ? 3.578 -0.601 13.823 1.00 79.62 83 ALA A C 1
ATOM 634 O O . ALA A 1 83 ? 4.170 0.408 14.190 1.00 79.62 83 ALA A O 1
ATOM 635 N N . GLY A 1 84 ? 2.487 -1.052 14.454 1.00 79.44 84 GLY A N 1
ATOM 636 C CA . GLY A 1 84 ? 1.867 -0.393 15.609 1.00 79.44 84 GLY A CA 1
ATOM 637 C C . GLY A 1 84 ? 1.124 0.908 15.278 1.00 79.44 84 GLY A C 1
ATOM 638 O O . GLY A 1 84 ? 0.336 1.376 16.094 1.00 79.44 84 GLY A O 1
ATOM 639 N N . ASP A 1 85 ? 1.324 1.455 14.078 1.00 79.75 85 ASP A N 1
ATOM 640 C CA . ASP A 1 85 ? 0.670 2.655 13.562 1.00 79.75 85 ASP A CA 1
ATOM 641 C C . ASP A 1 85 ? 0.042 2.365 12.189 1.00 79.75 85 ASP A C 1
ATOM 643 O O . ASP A 1 85 ? 0.717 1.971 11.230 1.00 79.75 85 ASP A O 1
ATOM 647 N N . GLY A 1 86 ? -1.277 2.554 12.099 1.00 74.44 86 GLY A N 1
ATOM 648 C CA . GLY A 1 86 ? -2.043 2.329 10.880 1.00 74.44 86 GLY A CA 1
ATOM 649 C C . GLY A 1 86 ? -1.703 3.309 9.763 1.00 74.44 86 GLY A C 1
ATOM 650 O O . GLY A 1 86 ? -1.774 2.934 8.593 1.00 74.44 86 GLY A O 1
ATOM 651 N N . ALA A 1 87 ? -1.299 4.537 10.085 1.00 74.81 87 ALA A N 1
ATOM 652 C CA . ALA A 1 87 ? -0.871 5.481 9.068 1.00 74.81 87 ALA A CA 1
ATOM 653 C C . ALA A 1 87 ? 0.463 5.042 8.469 1.00 74.81 87 ALA A C 1
ATOM 655 O O . ALA A 1 87 ? 0.537 4.864 7.254 1.00 74.81 87 ALA A O 1
ATOM 656 N N . LEU A 1 88 ? 1.478 4.781 9.302 1.00 76.06 88 LEU A N 1
ATOM 657 C CA . LEU A 1 88 ? 2.779 4.271 8.852 1.00 76.06 88 LEU A CA 1
ATOM 658 C C . LEU A 1 88 ? 2.618 3.026 7.967 1.00 76.06 88 LEU A C 1
ATOM 660 O O . LEU A 1 88 ? 3.235 2.932 6.906 1.00 76.06 88 LEU A O 1
ATOM 664 N N . ALA A 1 89 ? 1.722 2.113 8.350 1.00 80.25 89 ALA A N 1
ATOM 665 C CA . ALA A 1 89 ? 1.411 0.927 7.564 1.00 80.25 89 ALA A CA 1
ATOM 666 C C . ALA A 1 89 ? 0.890 1.255 6.150 1.00 80.25 89 ALA A C 1
ATOM 668 O O . ALA A 1 89 ? 1.313 0.609 5.187 1.00 80.25 89 ALA A O 1
ATOM 669 N N . VAL A 1 90 ? 0.034 2.277 5.996 1.00 79.81 90 VAL A N 1
ATOM 670 C CA . VAL A 1 90 ? -0.431 2.749 4.677 1.00 79.81 90 VAL A CA 1
ATOM 671 C C . VAL A 1 90 ? 0.744 3.246 3.840 1.00 79.81 90 VAL A C 1
ATOM 673 O O . VAL A 1 90 ? 0.881 2.837 2.686 1.00 79.81 90 VAL A O 1
ATOM 676 N N . TRP A 1 91 ? 1.617 4.077 4.416 1.00 77.06 91 TRP A N 1
ATOM 677 C CA . TRP A 1 91 ? 2.787 4.609 3.712 1.00 77.06 91 TRP A CA 1
ATOM 678 C C . TRP A 1 91 ? 3.731 3.491 3.256 1.00 77.06 91 TRP A C 1
ATOM 680 O O . TRP A 1 91 ? 4.156 3.474 2.099 1.00 77.06 91 TRP A O 1
ATOM 690 N N . CYS A 1 92 ? 4.002 2.511 4.122 1.00 78.25 92 CYS A N 1
ATOM 691 C CA . CYS A 1 92 ? 4.829 1.350 3.794 1.00 78.25 92 CYS A CA 1
ATOM 692 C C . CYS A 1 92 ? 4.241 0.524 2.640 1.00 78.25 92 CYS A C 1
ATOM 694 O O . CYS A 1 92 ? 4.963 0.156 1.711 1.00 78.25 92 CYS A O 1
ATOM 696 N N . LEU A 1 93 ? 2.933 0.257 2.657 1.00 82.56 93 LEU A N 1
ATOM 697 C CA . LEU A 1 93 ? 2.256 -0.481 1.585 1.00 82.56 93 LEU A CA 1
ATOM 698 C C . LEU A 1 93 ? 2.226 0.300 0.269 1.00 82.56 93 LEU A C 1
ATOM 700 O O . LEU A 1 93 ? 2.499 -0.262 -0.792 1.00 82.56 93 LEU A O 1
ATOM 704 N N . GLN A 1 94 ? 1.947 1.601 0.320 1.00 80.12 94 GLN A N 1
ATOM 705 C CA . GLN A 1 94 ? 1.935 2.462 -0.862 1.00 80.12 94 GLN A CA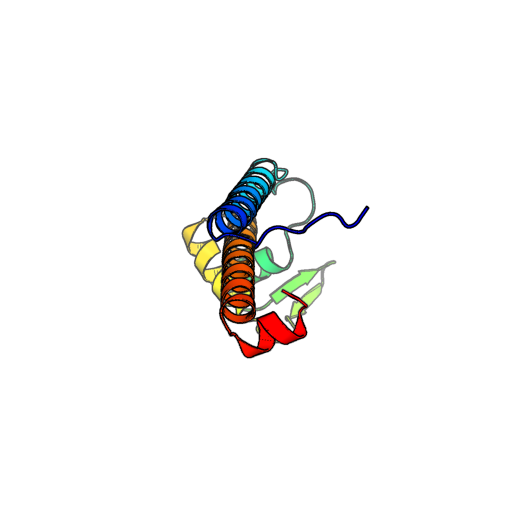 1
ATOM 706 C C . GLN A 1 94 ? 3.330 2.611 -1.483 1.00 80.12 94 GLN A C 1
ATOM 708 O O . GLN A 1 94 ? 3.464 2.748 -2.708 1.00 80.12 94 GLN A O 1
ATOM 713 N N . TRP A 1 95 ? 4.369 2.563 -0.648 1.00 81.69 95 TRP A N 1
ATOM 714 C CA . TRP A 1 95 ? 5.750 2.475 -1.090 1.00 81.69 95 TRP A CA 1
ATOM 715 C C . TRP A 1 95 ? 6.026 1.136 -1.774 1.00 81.69 95 TRP A C 1
ATOM 717 O O . TRP A 1 95 ? 6.430 1.133 -2.937 1.00 81.69 95 TRP A O 1
ATOM 727 N N . LEU A 1 96 ? 5.722 0.015 -1.112 1.00 82.56 96 LEU A N 1
ATOM 728 C CA . LEU A 1 96 ? 5.943 -1.333 -1.641 1.00 82.56 96 LEU A CA 1
ATOM 729 C C . LEU A 1 96 ? 5.262 -1.529 -3.002 1.00 82.56 96 LEU A C 1
ATOM 731 O O . LEU A 1 96 ? 5.905 -1.956 -3.959 1.00 82.56 96 LEU A O 1
ATOM 735 N N . PHE A 1 97 ? 3.985 -1.158 -3.125 1.00 83.75 97 PHE A N 1
ATOM 736 C CA . PHE A 1 97 ? 3.266 -1.239 -4.398 1.00 83.75 97 PHE A CA 1
ATOM 737 C C . PHE A 1 97 ? 3.855 -0.317 -5.465 1.00 83.75 97 PHE A C 1
ATOM 739 O O . PHE A 1 97 ? 3.897 -0.691 -6.634 1.00 83.75 97 PHE A O 1
ATOM 746 N N 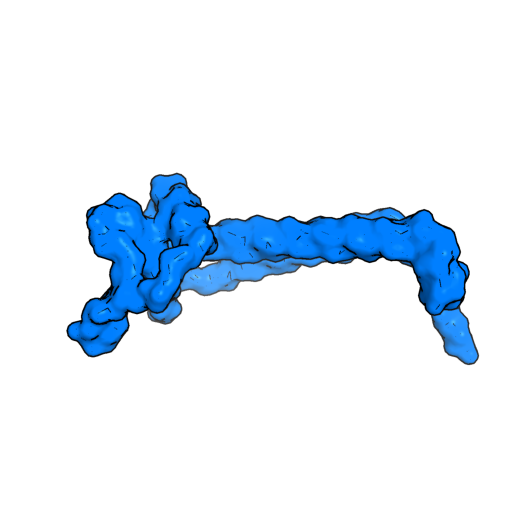. GLY A 1 98 ? 4.355 0.859 -5.076 1.00 79.44 98 GLY A N 1
ATOM 747 C CA . GLY A 1 98 ? 5.071 1.752 -5.983 1.00 79.44 98 GLY A CA 1
ATOM 748 C C . GLY A 1 98 ? 6.342 1.116 -6.548 1.00 79.44 98 GLY A C 1
ATOM 749 O O . GLY A 1 98 ? 6.572 1.185 -7.754 1.00 79.44 98 GLY A O 1
ATOM 750 N N . VAL A 1 99 ? 7.136 0.454 -5.703 1.00 80.94 99 VAL A N 1
ATOM 751 C CA . VAL A 1 99 ? 8.352 -0.260 -6.125 1.00 80.94 99 VAL A CA 1
ATOM 752 C C . VAL A 1 99 ? 8.006 -1.430 -7.041 1.00 80.94 99 VAL A C 1
ATOM 754 O O . VAL A 1 99 ? 8.584 -1.549 -8.119 1.00 80.94 99 VAL A O 1
ATOM 757 N N . VAL A 1 100 ? 7.034 -2.262 -6.656 1.00 83.31 100 VAL A N 1
ATOM 758 C CA . VAL A 1 100 ? 6.588 -3.407 -7.467 1.00 83.31 100 VAL A CA 1
ATOM 759 C C . VAL A 1 100 ? 6.086 -2.945 -8.834 1.00 83.31 100 VAL A C 1
ATOM 761 O O . VAL A 1 100 ? 6.451 -3.537 -9.848 1.00 83.31 100 VAL A O 1
ATOM 764 N N . ALA A 1 101 ? 5.312 -1.858 -8.888 1.00 79.81 101 ALA A N 1
ATOM 765 C CA . ALA A 1 101 ? 4.854 -1.280 -10.146 1.00 79.81 101 ALA A CA 1
ATOM 766 C C . ALA A 1 101 ? 6.022 -0.764 -11.000 1.00 79.81 101 ALA A C 1
ATOM 768 O O . ALA A 1 101 ? 6.077 -1.063 -12.189 1.00 79.81 101 ALA A O 1
ATOM 769 N N . ALA A 1 102 ? 6.979 -0.039 -10.410 1.00 76.38 102 ALA A N 1
ATOM 770 C CA . ALA A 1 102 ? 8.142 0.478 -11.133 1.00 76.38 102 ALA A CA 1
ATOM 771 C C . ALA A 1 102 ? 9.011 -0.650 -11.716 1.00 76.38 102 ALA A C 1
ATOM 773 O O . ALA A 1 102 ? 9.396 -0.595 -12.884 1.00 76.38 102 ALA A O 1
ATOM 774 N N . VAL A 1 103 ? 9.270 -1.698 -10.929 1.00 79.25 103 VAL A N 1
ATOM 775 C CA . VAL A 1 103 ? 10.002 -2.889 -11.383 1.00 79.25 103 VAL A CA 1
ATOM 776 C C . VAL A 1 103 ? 9.215 -3.630 -12.463 1.00 79.25 103 VAL A C 1
ATOM 778 O O . VAL A 1 103 ? 9.793 -4.004 -13.480 1.00 79.25 103 VAL A O 1
ATOM 781 N N . GLY A 1 104 ? 7.903 -3.798 -12.289 1.00 78.31 104 GLY A N 1
ATOM 782 C CA . GLY A 1 104 ? 7.033 -4.439 -13.275 1.00 78.31 104 GLY A CA 1
ATOM 783 C C . GLY A 1 104 ? 7.027 -3.703 -14.614 1.00 78.31 104 GLY A C 1
ATOM 784 O O . GLY A 1 104 ? 7.199 -4.328 -15.656 1.00 78.31 104 GLY A O 1
ATOM 785 N N . VAL A 1 105 ? 6.919 -2.371 -14.597 1.00 79.25 105 VAL A N 1
ATOM 786 C CA . VAL A 1 105 ? 7.011 -1.539 -15.807 1.00 79.25 105 VAL A CA 1
ATOM 787 C C . VAL A 1 105 ? 8.388 -1.664 -16.453 1.00 79.25 105 VAL A C 1
ATOM 789 O O . VAL A 1 105 ? 8.467 -1.835 -17.666 1.00 79.25 105 VAL A O 1
ATOM 792 N N . ALA A 1 106 ? 9.470 -1.629 -15.672 1.00 71.75 106 ALA A N 1
ATOM 793 C CA . ALA A 1 106 ? 10.822 -1.788 -16.204 1.00 71.75 106 ALA A CA 1
ATOM 794 C C . ALA A 1 106 ? 11.043 -3.171 -16.836 1.00 71.75 106 ALA A C 1
ATOM 796 O O . ALA A 1 106 ? 11.666 -3.274 -17.893 1.00 71.75 106 ALA A O 1
ATOM 797 N N . TRP A 1 107 ? 10.503 -4.226 -16.224 1.00 74.06 107 TRP A N 1
ATOM 798 C CA . TRP A 1 107 ? 10.576 -5.588 -16.745 1.00 74.06 107 TRP A CA 1
ATOM 799 C C . TRP A 1 107 ? 9.755 -5.758 -18.026 1.00 74.06 107 TRP A C 1
ATOM 801 O O . TRP A 1 107 ? 10.257 -6.312 -19.001 1.00 74.06 107 TRP A O 1
ATOM 811 N N . LEU A 1 108 ? 8.533 -5.215 -18.066 1.00 75.38 108 LEU A N 1
ATOM 812 C CA . LEU A 1 108 ? 7.704 -5.194 -19.273 1.00 75.38 108 LEU A CA 1
ATOM 813 C C . LEU A 1 108 ? 8.371 -4.400 -20.395 1.00 75.38 108 LEU A C 1
ATOM 815 O O . LEU A 1 108 ? 8.425 -4.877 -21.523 1.00 75.38 108 LEU A O 1
ATOM 819 N N . ALA A 1 109 ? 8.928 -3.227 -20.091 1.00 70.19 109 ALA A N 1
ATOM 820 C CA . ALA A 1 109 ? 9.673 -2.434 -21.060 1.00 70.19 109 ALA A CA 1
ATOM 821 C C . ALA A 1 109 ? 10.861 -3.232 -21.612 1.00 70.19 109 ALA A C 1
ATOM 823 O O . ALA A 1 109 ? 11.017 -3.339 -22.824 1.00 70.19 109 ALA A O 1
ATOM 824 N N . PHE A 1 110 ? 11.653 -3.872 -20.747 1.00 67.50 110 PHE A N 1
ATOM 825 C CA . PHE A 1 110 ? 12.755 -4.723 -21.189 1.00 67.50 110 PHE A CA 1
ATOM 826 C C . PHE A 1 110 ? 12.272 -5.887 -22.065 1.00 67.50 110 PHE A C 1
ATOM 828 O O . PHE A 1 110 ? 12.848 -6.124 -23.121 1.00 67.50 110 PHE A O 1
ATOM 835 N N . GLY A 1 111 ? 11.197 -6.581 -21.684 1.00 66.62 111 GLY A N 1
ATOM 836 C CA . GLY A 1 111 ? 10.594 -7.660 -22.474 1.00 66.62 111 GLY A CA 1
ATOM 837 C C . GLY A 1 111 ? 10.084 -7.204 -23.848 1.00 66.62 111 GLY A C 1
ATOM 838 O O . GLY A 1 111 ? 10.287 -7.892 -24.845 1.00 66.62 111 GLY A O 1
ATOM 839 N N . VAL A 1 112 ? 9.480 -6.016 -23.925 1.00 62.34 112 VAL A N 1
ATOM 840 C CA . VAL A 1 112 ? 8.997 -5.423 -25.184 1.00 62.34 112 VAL A CA 1
ATOM 841 C C . VAL A 1 112 ? 10.158 -4.987 -26.081 1.00 62.34 112 VAL A C 1
ATOM 843 O O . VAL A 1 112 ? 10.112 -5.220 -27.284 1.00 62.34 112 VAL A O 1
ATOM 846 N N . PHE A 1 113 ? 11.223 -4.403 -25.530 1.00 56.31 113 PHE A N 1
ATOM 847 C CA . PHE A 1 113 ? 12.376 -3.949 -26.321 1.00 56.31 113 PHE A CA 1
ATOM 848 C C . PHE A 1 113 ? 13.410 -5.048 -26.615 1.00 56.31 113 PHE A C 1
ATOM 850 O O . PHE A 1 113 ? 14.268 -4.858 -27.471 1.00 56.31 113 PHE A O 1
ATOM 857 N N . SER A 1 114 ? 13.342 -6.199 -25.939 1.00 58.28 114 SER A N 1
ATOM 858 C CA . SER A 1 114 ? 14.211 -7.358 -26.206 1.00 58.28 114 SER A CA 1
ATOM 859 C C . SER A 1 114 ? 13.627 -8.343 -27.223 1.00 58.28 114 SER A C 1
ATOM 861 O O . SER A 1 114 ? 14.348 -9.219 -27.699 1.00 58.28 114 SER A O 1
ATOM 863 N N . ASN A 1 115 ? 12.348 -8.205 -27.589 1.00 58.75 115 ASN A N 1
ATOM 864 C CA . ASN A 1 115 ? 11.724 -9.031 -28.616 1.00 58.75 115 ASN A CA 1
ATOM 865 C C . ASN A 1 115 ? 11.954 -8.407 -30.015 1.00 58.75 115 ASN A C 1
ATOM 867 O O . ASN A 1 115 ? 11.573 -7.255 -30.250 1.00 58.75 115 ASN A O 1
ATOM 871 N N . PRO A 1 116 ? 12.568 -9.144 -30.962 1.00 56.16 116 PRO A N 1
ATOM 872 C CA . PRO A 1 116 ? 12.966 -8.606 -32.263 1.00 56.16 116 PRO A CA 1
ATOM 873 C C . PRO A 1 116 ? 11.788 -8.110 -33.113 1.00 56.16 116 PRO A C 1
ATOM 875 O O . PRO A 1 116 ? 11.982 -7.221 -33.938 1.00 56.16 116 PRO A O 1
ATOM 878 N N . VAL A 1 117 ? 10.575 -8.635 -32.897 1.00 55.28 117 VAL A N 1
ATOM 879 C CA . VAL A 1 117 ? 9.360 -8.259 -33.647 1.00 55.28 117 VAL A CA 1
ATOM 880 C C . VAL A 1 117 ? 8.801 -6.907 -33.186 1.00 55.28 117 VAL A C 1
ATOM 882 O O . VAL A 1 117 ? 8.321 -6.112 -33.990 1.00 55.28 117 VAL A O 1
ATOM 885 N N . THR A 1 118 ? 8.873 -6.613 -31.890 1.00 53.78 118 THR A N 1
ATOM 886 C CA . THR A 1 118 ? 8.412 -5.336 -31.325 1.00 53.78 118 THR A CA 1
ATOM 887 C C . THR A 1 118 ? 9.451 -4.229 -31.473 1.00 53.78 118 THR A C 1
ATOM 889 O O . THR A 1 118 ? 9.058 -3.077 -31.629 1.00 53.78 118 THR A O 1
ATOM 892 N N . ALA A 1 119 ? 10.748 -4.556 -31.519 1.00 51.12 119 ALA A N 1
ATOM 893 C CA . ALA A 1 119 ? 11.803 -3.602 -31.878 1.00 51.12 119 ALA A CA 1
ATOM 894 C C . ALA A 1 119 ? 11.620 -3.058 -33.310 1.00 51.12 119 ALA A C 1
ATOM 896 O O . ALA A 1 119 ? 11.610 -1.844 -33.511 1.00 51.12 119 ALA A O 1
ATOM 897 N N . THR A 1 120 ? 11.319 -3.941 -34.274 1.00 53.31 120 THR A N 1
ATOM 898 C CA . THR A 1 120 ? 11.046 -3.545 -35.670 1.00 53.31 120 THR A CA 1
ATOM 899 C C . THR A 1 120 ? 9.764 -2.722 -35.821 1.00 53.31 120 THR A C 1
ATOM 901 O O . THR A 1 120 ? 9.738 -1.778 -36.606 1.00 53.31 120 THR A O 1
ATOM 904 N N . LEU A 1 121 ? 8.704 -3.031 -35.064 1.00 51.59 121 LEU A N 1
ATOM 905 C CA . LEU A 1 121 ? 7.455 -2.251 -35.071 1.00 51.59 121 LEU A CA 1
ATOM 906 C C . LEU A 1 121 ? 7.580 -0.895 -34.352 1.00 51.59 121 LEU A C 1
ATOM 908 O O . LEU A 1 121 ? 6.845 0.034 -34.681 1.00 51.59 121 LEU A O 1
ATOM 912 N N . ALA A 1 122 ? 8.504 -0.767 -33.395 1.00 50.91 122 ALA A N 1
ATOM 913 C CA . ALA A 1 122 ? 8.794 0.481 -32.687 1.00 50.91 122 ALA A CA 1
ATOM 914 C C . ALA A 1 122 ? 9.773 1.408 -33.439 1.00 50.91 122 ALA A C 1
ATOM 916 O O . ALA A 1 122 ? 10.011 2.527 -32.986 1.00 50.91 122 ALA A O 1
ATOM 917 N N . GLY A 1 123 ? 10.315 0.972 -34.583 1.00 46.31 123 GLY A N 1
ATOM 918 C CA . GLY A 1 123 ? 11.230 1.765 -35.408 1.00 46.31 123 GLY A CA 1
ATOM 919 C C . GLY A 1 123 ? 12.659 1.862 -34.863 1.00 46.31 123 GLY A C 1
ATOM 920 O O . GLY A 1 123 ? 13.313 2.879 -35.102 1.00 46.31 123 GLY A O 1
ATOM 921 N N . VAL A 1 124 ? 13.126 0.840 -34.130 1.00 45.75 124 VAL A N 1
ATOM 922 C CA . VAL A 1 124 ? 14.523 0.692 -33.670 1.00 45.75 124 VAL A CA 1
ATOM 923 C C . VAL A 1 124 ? 15.217 -0.428 -34.434 1.00 45.75 124 VAL A C 1
ATOM 925 O O . VAL A 1 124 ? 14.601 -1.507 -34.584 1.00 45.75 124 VAL A O 1
#

Secondary structure (DSSP, 8-state):
---------HHHHHHHHHHHHHHHHHHHHTSPPTTSS---HHHHHHHHHHTT--SEEEETTEEEE-SS--HHHHHHHHHHHHHS-HHHHHHHHHHHHHHHHHHHHHHHHHHHHHSHHHHHHTT-

Radius of gyration: 20.61 Å; chains: 1; bounding box: 44×26×54 Å

Foldseek 3Di:
DPPPPPPCDPVNLCVVLVVQLVVLVVCLVPPPDPPDDDPDLLLQLLVCVLVVVHQWDDDPNDIDHDPDDDPVSPQLNVQCVVVVGSVNSVSVVVSVVSSVVSVVVSVVVCVQCVDPVSVVVVPD

pLDDT: mean 72.2, std 13.4, range [35.69, 8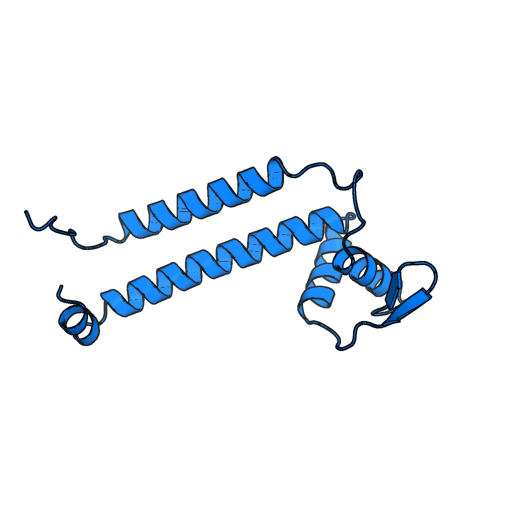8.81]

Sequence (124 aa):
MAAGMGPLTLKHLLWIVGVGVLVRLAAVACAPEPGGLRRLEPSVIAENLNAGRGFVYEQYGADYRAWKEPLHIVLLATVTRWAGDGALAVWCLQWLFGVVAAVGVAWLAFGVFSNPVTATLAGV